Protein AF-A0A9P7RMT8-F1 (afdb_monomer_lite)

Structure (mmCIF, N/CA/C/O backbone):
data_AF-A0A9P7RMT8-F1
#
_entry.id   AF-A0A9P7RMT8-F1
#
loop_
_atom_site.group_PDB
_atom_site.id
_atom_site.type_symbol
_atom_site.label_atom_id
_atom_site.label_alt_id
_atom_site.label_comp_id
_atom_site.label_asym_id
_atom_site.label_entity_id
_atom_site.label_seq_id
_atom_site.pdbx_PDB_ins_code
_atom_site.Cartn_x
_atom_site.Cartn_y
_atom_site.Cartn_z
_atom_site.occupancy
_atom_site.B_iso_or_equiv
_atom_site.auth_seq_id
_atom_site.auth_comp_id
_atom_site.auth_asym_id
_atom_site.auth_atom_id
_atom_site.pdbx_PDB_model_num
ATOM 1 N N . MET A 1 1 ? -9.296 -3.972 8.673 1.00 77.88 1 MET A N 1
ATOM 2 C CA . MET A 1 1 ? -8.853 -2.702 8.059 1.00 77.88 1 MET A CA 1
ATOM 3 C C . MET A 1 1 ? -8.926 -2.867 6.552 1.00 77.88 1 MET A C 1
ATOM 5 O O . MET A 1 1 ? -8.506 -3.908 6.066 1.00 77.88 1 MET A O 1
ATOM 9 N N . VAL A 1 2 ? -9.495 -1.893 5.849 1.00 82.81 2 VAL A N 1
ATOM 10 C CA . VAL A 1 2 ? -9.638 -1.852 4.388 1.00 82.81 2 VAL A CA 1
ATOM 11 C C . VAL A 1 2 ? -8.768 -0.714 3.858 1.00 82.81 2 VAL A C 1
ATOM 13 O O . VAL A 1 2 ? -8.751 0.358 4.462 1.00 82.81 2 VAL A O 1
ATOM 16 N N . PHE A 1 3 ? -8.055 -0.948 2.756 1.00 80.50 3 PHE A N 1
ATOM 17 C CA . PHE A 1 3 ? -7.303 0.082 2.038 1.00 80.50 3 PHE A CA 1
ATOM 18 C C . PHE A 1 3 ? -7.985 0.369 0.704 1.00 80.50 3 PHE A C 1
ATOM 20 O O . PHE A 1 3 ? -8.165 -0.551 -0.093 1.00 80.50 3 PHE A O 1
ATOM 27 N N . ASP A 1 4 ? -8.336 1.628 0.459 1.00 78.88 4 ASP A N 1
ATOM 28 C CA . ASP A 1 4 ? -8.827 2.089 -0.838 1.00 78.88 4 ASP A CA 1
ATOM 29 C C . ASP A 1 4 ? -7.753 2.928 -1.538 1.00 78.88 4 ASP A C 1
ATOM 31 O O . ASP A 1 4 ? -7.313 3.966 -1.032 1.00 78.88 4 ASP A O 1
ATOM 35 N N . ALA A 1 5 ? -7.334 2.443 -2.706 1.00 72.56 5 ALA A N 1
ATOM 36 C CA . ALA A 1 5 ? -6.396 3.104 -3.606 1.00 72.56 5 ALA A CA 1
ATOM 37 C C . ALA A 1 5 ? -6.999 3.429 -4.985 1.00 72.56 5 ALA A C 1
ATOM 39 O O . ALA A 1 5 ? -6.300 3.980 -5.833 1.00 72.56 5 ALA A O 1
ATOM 40 N N . PHE A 1 6 ? -8.274 3.097 -5.210 1.00 69.38 6 PHE A N 1
ATOM 41 C CA . PHE A 1 6 ? -8.994 3.335 -6.463 1.00 69.38 6 PHE A CA 1
ATOM 42 C C . PHE A 1 6 ? -9.806 4.635 -6.426 1.00 69.38 6 PHE A C 1
ATOM 44 O O . PHE A 1 6 ? -10.179 5.147 -7.479 1.00 69.38 6 PHE A O 1
ATOM 51 N N . GLY A 1 7 ? -10.053 5.185 -5.230 1.00 64.88 7 GLY A N 1
ATOM 52 C CA . GLY A 1 7 ? -10.838 6.410 -5.057 1.00 64.88 7 GLY A CA 1
ATOM 53 C C . GLY A 1 7 ? -12.331 6.185 -5.294 1.00 64.88 7 GLY A C 1
ATOM 54 O O . GLY A 1 7 ? -13.033 7.097 -5.733 1.00 64.88 7 GLY A O 1
ATOM 55 N N . ALA A 1 8 ? -12.810 4.961 -5.051 1.00 63.88 8 ALA A N 1
ATOM 56 C CA . ALA A 1 8 ? -14.232 4.658 -5.086 1.00 63.88 8 ALA A CA 1
ATOM 57 C C . ALA A 1 8 ? -14.935 5.262 -3.855 1.00 63.88 8 ALA A C 1
ATOM 59 O O . ALA A 1 8 ? -14.300 5.709 -2.906 1.00 63.88 8 ALA A O 1
ATOM 60 N N . SER A 1 9 ? -16.270 5.324 -3.900 1.00 74.94 9 SER A N 1
ATOM 61 C CA . SER A 1 9 ? -17.098 6.035 -2.914 1.00 74.94 9 SER A CA 1
ATOM 62 C C . SER A 1 9 ? -16.742 5.688 -1.460 1.00 74.94 9 SER A C 1
ATOM 64 O O . SER A 1 9 ? -17.077 4.613 -0.957 1.00 74.94 9 SER A O 1
ATOM 66 N N . GLU A 1 10 ? -16.114 6.650 -0.782 1.00 83.88 10 GLU A N 1
ATOM 67 C CA . GLU A 1 10 ? -15.679 6.575 0.618 1.00 83.88 10 GLU A CA 1
ATOM 68 C C . GLU A 1 10 ? -16.836 6.191 1.554 1.00 83.88 10 GLU A C 1
ATOM 70 O O . GLU A 1 10 ? -16.665 5.406 2.486 1.00 83.88 10 GLU A O 1
ATOM 75 N N . GLU A 1 11 ? -18.039 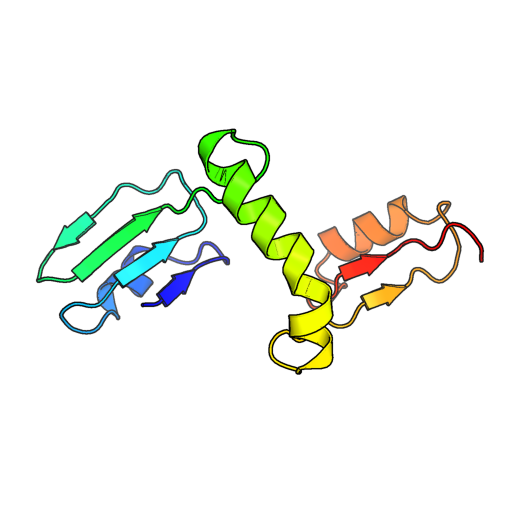6.686 1.247 1.00 86.62 11 GLU A N 1
ATOM 76 C CA . GLU A 1 11 ? -19.276 6.408 1.979 1.00 86.62 11 GLU A CA 1
ATOM 77 C C . GLU A 1 11 ? -19.679 4.934 1.914 1.00 86.62 11 GLU A C 1
ATOM 79 O O . GLU A 1 11 ? -20.017 4.335 2.935 1.00 86.62 11 GLU A O 1
ATOM 84 N N . VAL A 1 12 ? -19.597 4.315 0.733 1.00 86.69 12 VAL A N 1
ATOM 85 C CA . VAL A 1 12 ? -19.910 2.888 0.573 1.00 86.69 12 VAL A CA 1
ATOM 86 C C . VAL A 1 12 ? -18.885 2.045 1.327 1.00 86.69 12 VAL A C 1
ATOM 88 O O . VAL A 1 12 ? -19.259 1.133 2.065 1.00 86.69 12 VAL A O 1
ATOM 91 N N . GLY A 1 13 ? -17.598 2.376 1.193 1.00 87.44 13 GLY A N 1
ATOM 92 C CA . GLY A 1 13 ? -16.529 1.686 1.912 1.00 87.44 13 GLY A CA 1
ATOM 93 C C . GLY A 1 13 ? -16.706 1.767 3.429 1.00 87.44 13 GLY A C 1
ATOM 94 O O . GLY A 1 13 ? -16.551 0.763 4.122 1.00 87.44 13 GLY A O 1
ATOM 95 N N . PHE A 1 14 ? -17.072 2.942 3.948 1.00 90.12 14 PHE A N 1
ATOM 96 C CA . PHE A 1 14 ? -17.299 3.158 5.374 1.00 90.12 14 PHE A CA 1
ATOM 97 C C . PHE A 1 14 ? -18.541 2.424 5.886 1.00 90.12 14 PHE A C 1
ATOM 99 O O . PHE A 1 14 ? -18.496 1.781 6.939 1.00 90.12 14 PHE A O 1
ATOM 106 N N . PHE A 1 15 ? -19.638 2.470 5.126 1.00 89.25 15 PHE A N 1
ATOM 107 C CA . PHE A 1 15 ? -20.876 1.769 5.455 1.00 89.25 15 PHE A CA 1
ATOM 108 C C . PHE A 1 15 ? -20.642 0.261 5.613 1.00 89.25 15 PHE A C 1
ATOM 110 O O . PHE A 1 15 ? -21.080 -0.329 6.603 1.00 89.25 15 PHE A O 1
ATOM 117 N N . LEU A 1 16 ? -19.872 -0.336 4.698 1.00 89.56 16 LEU A N 1
ATOM 118 C CA . LEU A 1 16 ? -19.561 -1.768 4.676 1.00 89.56 16 LEU A CA 1
ATOM 119 C C . LEU A 1 16 ? -18.576 -2.229 5.761 1.00 89.56 16 LEU A C 1
ATOM 121 O O . LEU A 1 16 ? -18.357 -3.433 5.904 1.00 89.56 16 LEU A O 1
ATOM 125 N N . LEU A 1 17 ? -17.971 -1.320 6.532 1.00 92.00 17 LEU A N 1
ATOM 126 C CA . LEU A 1 17 ? -17.102 -1.722 7.636 1.00 92.00 17 LEU A CA 1
ATOM 127 C C . LEU A 1 17 ? -17.887 -2.539 8.670 1.00 92.00 17 LEU A C 1
ATOM 129 O O . LEU A 1 17 ? -19.009 -2.195 9.042 1.00 92.00 17 LEU A O 1
ATOM 133 N N . ALA A 1 18 ? -17.258 -3.588 9.196 1.00 92.56 18 ALA A N 1
ATOM 134 C CA . ALA A 1 18 ? -17.710 -4.212 10.434 1.00 92.56 18 ALA A CA 1
ATOM 135 C C . ALA A 1 18 ? -17.568 -3.231 11.615 1.00 92.56 18 ALA A C 1
ATOM 137 O O . ALA A 1 18 ? -16.860 -2.223 11.519 1.00 92.56 18 ALA A O 1
ATOM 138 N N . GLU A 1 19 ? -18.220 -3.527 12.737 1.00 92.56 19 GLU A N 1
ATOM 139 C CA . GLU A 1 19 ? -18.024 -2.782 13.985 1.00 92.56 19 GLU A CA 1
ATOM 140 C C . GLU A 1 19 ? -16.537 -2.782 14.391 1.00 92.56 19 GLU A C 1
ATOM 142 O O . GLU A 1 19 ? -15.835 -3.782 14.230 1.00 92.56 19 GLU A O 1
ATOM 147 N N . GLY A 1 20 ? -16.020 -1.629 14.830 1.00 93.12 20 GLY A N 1
ATOM 148 C CA . GLY A 1 20 ? -14.583 -1.447 15.090 1.00 93.12 20 GLY A CA 1
ATOM 149 C C . GLY A 1 20 ? -13.703 -1.375 13.830 1.00 93.12 20 GLY A C 1
ATOM 150 O O . GLY A 1 20 ? -12.480 -1.245 13.923 1.00 93.12 20 GLY A O 1
ATOM 151 N N . GLY A 1 21 ? -14.298 -1.478 12.638 1.00 94.50 21 GLY A N 1
ATOM 152 C CA . GLY A 1 21 ? -13.597 -1.483 11.363 1.00 94.50 21 GLY A CA 1
ATOM 153 C C . GLY A 1 21 ? -12.918 -0.154 11.033 1.00 94.50 21 GLY A C 1
ATOM 154 O O . GLY A 1 21 ? -13.295 0.919 11.502 1.00 94.50 21 GLY A O 1
ATOM 155 N N . GLN A 1 22 ? -11.902 -0.227 10.176 1.00 95.19 22 GLN A N 1
ATOM 156 C CA . GLN A 1 22 ? -11.133 0.937 9.741 1.00 95.19 22 GLN A CA 1
ATOM 157 C C . GLN A 1 22 ? -11.014 0.956 8.219 1.00 95.19 22 GLN A C 1
ATOM 159 O O . GLN A 1 22 ? -10.614 -0.057 7.639 1.00 95.19 22 GLN A O 1
ATOM 164 N N . LEU A 1 23 ? -11.317 2.099 7.607 1.00 92.00 23 LEU A N 1
ATOM 165 C CA . LEU A 1 23 ? -11.092 2.408 6.200 1.00 92.00 23 LEU A CA 1
ATOM 166 C C . LEU A 1 23 ? -9.960 3.436 6.083 1.00 92.00 23 LEU A C 1
ATOM 168 O O . LEU A 1 23 ? -10.014 4.521 6.662 1.00 92.00 23 LEU A O 1
ATOM 172 N N . CYS A 1 24 ? -8.930 3.067 5.338 1.00 90.56 24 CYS A N 1
ATOM 173 C CA . CYS A 1 24 ? -7.764 3.881 5.046 1.00 90.56 24 CYS A CA 1
ATOM 174 C C . CYS A 1 24 ? -7.783 4.233 3.555 1.00 90.56 24 CYS A C 1
ATOM 176 O O . CYS A 1 24 ? -7.763 3.330 2.719 1.00 90.56 24 CYS A O 1
ATOM 178 N N . ILE A 1 25 ? -7.836 5.519 3.218 1.00 88.88 25 ILE A N 1
ATOM 179 C CA . ILE A 1 25 ? -7.926 5.992 1.829 1.00 88.88 25 ILE A CA 1
ATOM 180 C C . ILE A 1 25 ? -6.612 6.677 1.452 1.00 88.88 25 ILE A C 1
ATOM 182 O O . ILE A 1 25 ? -6.114 7.520 2.194 1.00 88.88 25 ILE A O 1
ATOM 186 N N . THR A 1 26 ? -6.031 6.344 0.299 1.00 83.44 26 THR A N 1
ATOM 187 C CA . THR A 1 26 ? -4.756 6.947 -0.149 1.00 83.44 26 THR A CA 1
ATOM 188 C C . THR A 1 26 ? -4.904 8.390 -0.649 1.00 83.44 26 THR A C 1
ATOM 190 O O . THR A 1 26 ? -3.917 9.121 -0.754 1.00 83.44 26 THR A O 1
ATOM 193 N N . ASN A 1 27 ? -6.133 8.845 -0.908 1.00 79.38 27 ASN A N 1
ATOM 194 C CA . ASN A 1 27 ? -6.443 10.262 -1.055 1.00 79.38 27 ASN A CA 1
ATOM 195 C C . ASN A 1 27 ? -6.362 10.972 0.311 1.00 79.38 27 ASN A C 1
ATOM 197 O O . ASN A 1 27 ? -7.284 10.941 1.121 1.00 79.38 27 ASN A O 1
ATOM 201 N N . HIS A 1 28 ? -5.251 11.665 0.544 1.00 71.31 28 HIS A N 1
ATOM 202 C CA . HIS A 1 28 ? -4.968 12.385 1.788 1.00 71.31 28 HIS A CA 1
ATOM 203 C C . HIS A 1 28 ? -5.880 13.592 2.076 1.00 71.31 28 HIS A C 1
ATOM 205 O O . HIS A 1 28 ? -5.770 14.182 3.148 1.00 71.31 28 HIS A O 1
ATOM 211 N N . THR A 1 29 ? -6.748 13.989 1.141 1.00 81.81 29 THR A N 1
ATOM 212 C CA . THR A 1 29 ? -7.673 15.122 1.333 1.00 81.81 29 THR A CA 1
ATOM 213 C C . THR A 1 29 ? -8.958 14.739 2.064 1.00 81.81 29 THR A C 1
ATOM 215 O O . THR A 1 29 ? -9.731 15.622 2.442 1.00 81.81 29 THR A O 1
ATOM 218 N N . VAL A 1 30 ? -9.185 13.442 2.295 1.00 84.44 30 VAL A N 1
ATOM 219 C CA . VAL A 1 30 ? -10.375 12.980 3.000 1.00 84.44 30 VAL A CA 1
ATOM 220 C C . VAL A 1 30 ? -10.377 13.433 4.459 1.00 84.44 30 VAL A C 1
ATOM 222 O O . VAL A 1 30 ? -9.353 13.420 5.150 1.00 84.44 30 VAL A O 1
ATOM 225 N N . LYS A 1 31 ? -11.551 13.833 4.948 1.00 86.94 31 LYS A N 1
ATOM 226 C CA . LYS A 1 31 ? -11.729 14.205 6.351 1.00 86.94 31 LYS A CA 1
ATOM 227 C C . LYS A 1 31 ? -11.798 12.952 7.210 1.00 86.94 31 LYS A C 1
ATOM 229 O O . LYS A 1 31 ? -12.538 12.024 6.902 1.00 86.94 31 LYS A O 1
ATOM 234 N N . GLU A 1 32 ? -11.058 12.946 8.315 1.00 91.00 32 GLU A N 1
ATOM 235 C CA . GLU A 1 32 ? -11.173 11.869 9.294 1.00 91.00 32 GLU A CA 1
ATOM 236 C C . GLU A 1 32 ? -12.604 11.811 9.852 1.00 91.00 32 GLU A C 1
ATOM 238 O O . GLU A 1 32 ? -13.170 12.830 10.254 1.00 91.00 32 GLU A O 1
ATOM 243 N N . ARG A 1 33 ? -13.177 10.606 9.893 1.00 92.19 33 ARG A N 1
ATOM 244 C CA . ARG A 1 33 ? -14.508 10.330 10.447 1.00 92.19 33 ARG A CA 1
ATOM 245 C C . ARG A 1 33 ? -14.405 9.189 11.447 1.00 92.19 33 ARG A C 1
ATOM 247 O O . ARG A 1 33 ? -13.742 8.182 11.193 1.00 92.19 33 ARG A O 1
ATOM 254 N N . LYS A 1 34 ? -15.068 9.351 12.590 1.00 94.38 34 LYS A N 1
ATOM 255 C CA . LYS A 1 34 ? -15.253 8.308 13.601 1.00 94.38 34 LYS A CA 1
ATOM 256 C C . LYS A 1 34 ? -16.715 8.285 14.002 1.00 94.38 34 LYS A C 1
ATOM 258 O O . LYS A 1 34 ? -17.225 9.294 14.475 1.00 94.38 34 LYS A O 1
ATOM 263 N N . GLU A 1 35 ? 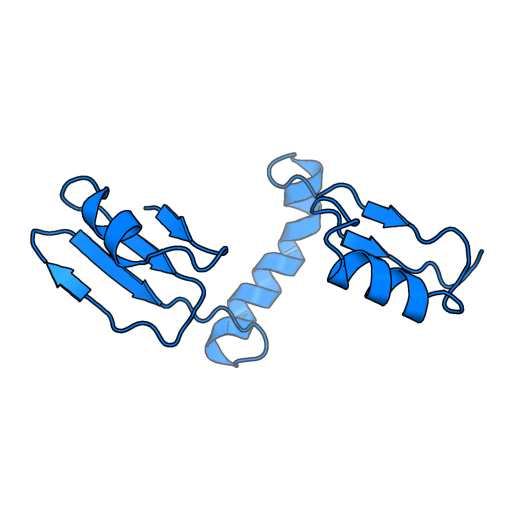-17.365 7.154 13.793 1.00 93.69 35 GLU A N 1
ATOM 264 C CA . GLU A 1 35 ? -18.801 6.985 14.010 1.00 93.69 35 GLU A CA 1
ATOM 265 C C . GLU A 1 35 ? -19.078 5.508 14.272 1.00 93.69 35 GLU A C 1
ATOM 267 O O . GLU A 1 35 ? -18.474 4.660 13.618 1.00 93.69 35 GLU A O 1
ATOM 272 N N . ASP A 1 36 ? -19.919 5.199 15.259 1.00 90.69 36 ASP A N 1
ATOM 273 C CA . ASP A 1 36 ? -20.304 3.826 15.623 1.00 90.69 36 ASP A CA 1
ATOM 274 C C . ASP A 1 36 ? -19.114 2.858 15.778 1.00 90.69 36 ASP A C 1
ATOM 276 O O . ASP A 1 36 ? -19.115 1.723 15.303 1.00 90.69 36 ASP A O 1
ATOM 280 N N . GLY A 1 37 ? -18.026 3.346 16.385 1.00 91.62 37 GLY A N 1
ATOM 281 C CA . GLY A 1 37 ? -16.787 2.583 16.576 1.00 91.62 37 GLY A CA 1
ATOM 282 C C . GLY A 1 37 ? -15.962 2.349 15.301 1.00 91.62 37 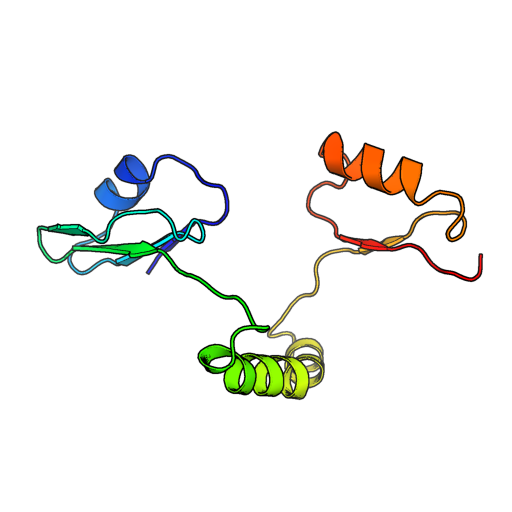GLY A C 1
ATOM 283 O O . GLY A 1 37 ? -14.850 1.829 15.386 1.00 91.62 37 GLY A O 1
ATOM 284 N N . LYS A 1 38 ? -16.450 2.759 14.128 1.00 96.06 38 LYS A N 1
ATOM 285 C CA . LYS A 1 38 ? -15.737 2.706 12.849 1.00 96.06 38 LYS A CA 1
ATOM 286 C C . LYS A 1 38 ? -14.862 3.942 12.664 1.00 96.06 38 LYS A C 1
ATOM 288 O O . LYS A 1 38 ? -15.147 5.015 13.199 1.00 96.06 38 LYS A O 1
ATOM 293 N N . ARG A 1 39 ? -13.802 3.813 11.864 1.00 95.44 39 ARG A N 1
ATOM 294 C CA . ARG A 1 39 ? -12.895 4.923 11.530 1.00 95.44 39 ARG A CA 1
ATOM 295 C C . ARG A 1 39 ? -12.612 5.002 10.036 1.00 95.44 39 ARG A C 1
ATOM 297 O O . ARG A 1 39 ? -12.279 3.998 9.421 1.00 95.44 39 ARG A O 1
ATOM 304 N N . LEU A 1 40 ? -12.645 6.210 9.495 1.00 92.62 40 LEU A N 1
ATOM 305 C CA . LEU A 1 40 ? -12.162 6.556 8.164 1.00 92.62 40 LEU A CA 1
ATOM 306 C C . LEU A 1 40 ? -11.059 7.597 8.299 1.00 92.62 40 LEU A C 1
ATOM 308 O O . LEU A 1 40 ? -11.218 8.560 9.048 1.00 92.62 40 LEU A O 1
ATOM 312 N N . PHE A 1 41 ? -9.946 7.415 7.595 1.00 91.75 41 PHE A N 1
ATOM 313 C CA . PHE A 1 41 ? -8.862 8.393 7.572 1.00 91.75 41 PHE A CA 1
ATOM 314 C C . PHE A 1 41 ? -8.073 8.351 6.261 1.00 91.75 41 PHE A C 1
ATOM 316 O O . PHE A 1 41 ? -7.964 7.308 5.613 1.00 91.75 41 PHE A O 1
ATOM 323 N N . GLY A 1 42 ? -7.496 9.497 5.904 1.00 88.62 42 GLY A N 1
ATOM 324 C CA . GLY A 1 42 ? -6.575 9.619 4.781 1.00 88.62 42 GLY A CA 1
ATOM 325 C C . GLY A 1 42 ? -5.165 9.174 5.155 1.00 88.62 42 GLY A C 1
ATOM 326 O O . GLY A 1 42 ? -4.683 9.455 6.256 1.00 88.62 42 GLY A O 1
ATOM 327 N N . LEU A 1 43 ? -4.485 8.512 4.225 1.00 86.56 43 LEU A N 1
ATOM 328 C CA . LEU A 1 43 ? -3.082 8.139 4.333 1.00 86.56 43 LEU A CA 1
ATOM 329 C C . LEU A 1 43 ? -2.247 8.947 3.347 1.00 86.56 43 LEU A C 1
ATOM 331 O O . LEU A 1 43 ? -2.433 8.871 2.136 1.00 86.56 43 LEU A O 1
ATOM 335 N N . LEU A 1 44 ? -1.259 9.662 3.878 1.00 83.94 44 LEU A N 1
ATOM 336 C CA . LEU A 1 44 ? -0.245 10.352 3.092 1.00 83.94 44 LEU A CA 1
ATOM 337 C C . LEU A 1 44 ? 1.085 9.599 3.197 1.00 83.94 44 LEU A C 1
ATOM 339 O O . LEU A 1 44 ? 1.845 9.816 4.133 1.00 83.94 44 LEU A O 1
ATOM 343 N N . ALA A 1 45 ? 1.392 8.725 2.240 1.00 77.00 45 ALA A N 1
ATOM 344 C CA . ALA A 1 45 ? 2.605 7.897 2.254 1.00 77.00 45 ALA A CA 1
ATOM 345 C C . ALA A 1 45 ? 3.714 8.449 1.332 1.00 77.00 45 ALA A C 1
ATOM 347 O O . ALA A 1 45 ? 4.158 7.789 0.397 1.00 77.00 45 ALA A O 1
ATOM 348 N N . ILE A 1 46 ? 4.164 9.684 1.578 1.00 85.12 46 ILE A N 1
ATOM 349 C CA . ILE A 1 46 ? 5.227 10.331 0.785 1.00 85.12 46 ILE A CA 1
ATOM 350 C C . ILE A 1 46 ? 6.587 10.100 1.448 1.00 85.12 46 ILE A C 1
ATOM 352 O O . ILE A 1 46 ? 6.889 10.732 2.460 1.00 85.12 46 ILE A O 1
ATOM 356 N N . VAL A 1 47 ? 7.425 9.239 0.864 1.00 84.75 47 VAL A N 1
ATOM 357 C CA . VAL A 1 47 ? 8.763 8.887 1.392 1.00 84.75 47 VAL A CA 1
ATOM 358 C C . VAL A 1 47 ? 9.769 10.042 1.351 1.00 84.75 47 VAL A C 1
ATOM 360 O O . VAL A 1 47 ? 10.765 10.024 2.072 1.00 84.75 47 VAL A O 1
ATOM 363 N N . GLN A 1 48 ? 9.510 11.062 0.529 1.00 85.44 48 GLN A N 1
ATOM 364 C CA . GLN A 1 48 ? 10.305 12.286 0.456 1.00 85.44 48 GLN A CA 1
ATOM 365 C C . GLN A 1 48 ? 10.094 13.194 1.676 1.00 85.44 48 GLN A C 1
ATOM 367 O O . GLN A 1 48 ? 10.948 14.036 1.951 1.00 85.44 48 GLN A O 1
ATOM 372 N N . MET A 1 49 ? 8.996 13.033 2.427 1.00 87.56 49 MET A N 1
ATOM 373 C CA . MET A 1 49 ? 8.800 13.805 3.652 1.00 87.56 49 MET A CA 1
ATOM 374 C C . MET A 1 49 ? 9.749 13.307 4.752 1.00 87.56 49 MET A C 1
ATOM 376 O O . MET A 1 49 ? 9.830 12.095 4.971 1.00 87.56 49 MET A O 1
ATOM 380 N N . PRO A 1 50 ? 10.428 14.206 5.495 1.00 90.75 50 PRO A N 1
ATOM 381 C CA . PRO A 1 50 ? 11.402 13.814 6.517 1.00 90.75 50 PRO A CA 1
ATOM 382 C C . PRO A 1 50 ? 10.861 12.807 7.537 1.00 90.75 50 PRO A C 1
ATOM 384 O O . PRO A 1 50 ? 11.565 11.871 7.906 1.00 90.75 50 PRO A O 1
ATOM 387 N N . ILE A 1 51 ? 9.592 12.953 7.928 1.00 90.56 51 ILE A N 1
ATOM 388 C CA . ILE A 1 51 ? 8.916 12.074 8.890 1.00 90.56 51 ILE A CA 1
ATOM 389 C C . ILE A 1 51 ? 8.719 10.634 8.379 1.00 90.56 51 ILE A C 1
ATOM 391 O O . ILE A 1 51 ? 8.721 9.699 9.172 1.00 90.56 51 ILE A O 1
ATOM 395 N N . HIS A 1 52 ? 8.608 10.424 7.064 1.00 88.81 52 HIS A N 1
ATOM 396 C CA . HIS A 1 52 ? 8.418 9.094 6.465 1.00 88.81 52 HIS A CA 1
ATOM 397 C C . HIS A 1 52 ? 9.712 8.486 5.920 1.00 88.81 52 HIS A C 1
ATOM 399 O O . HIS A 1 52 ? 9.765 7.285 5.645 1.00 88.81 52 HIS A O 1
ATOM 405 N N . ARG A 1 53 ? 10.770 9.291 5.772 1.00 89.56 53 ARG A N 1
ATOM 406 C CA . ARG A 1 53 ? 12.050 8.853 5.209 1.00 89.56 53 ARG A CA 1
ATOM 407 C C . ARG A 1 53 ? 12.635 7.619 5.915 1.00 89.56 53 ARG A C 1
ATOM 409 O O . ARG A 1 53 ? 13.071 6.719 5.197 1.00 89.56 53 ARG A O 1
ATOM 416 N N . PRO A 1 54 ? 12.623 7.500 7.261 1.00 92.00 54 PRO A N 1
ATOM 417 C CA . PRO A 1 54 ? 13.117 6.294 7.927 1.00 92.00 54 PRO A CA 1
ATOM 418 C C . PRO A 1 54 ? 12.350 5.031 7.516 1.00 92.00 54 PRO A C 1
ATOM 420 O O . PRO A 1 54 ? 12.967 4.007 7.231 1.00 92.00 54 PRO A O 1
ATOM 423 N N . ALA A 1 55 ? 11.020 5.117 7.413 1.00 88.69 55 ALA A N 1
ATOM 424 C CA . ALA A 1 55 ? 10.183 4.002 6.975 1.00 88.69 55 ALA A CA 1
ATOM 425 C C . ALA A 1 55 ? 10.472 3.621 5.514 1.00 88.69 55 ALA A C 1
ATOM 427 O O . ALA A 1 55 ? 10.634 2.441 5.213 1.00 88.69 55 ALA A O 1
ATOM 428 N N . GLY A 1 56 ? 10.626 4.611 4.625 1.00 89.31 56 GLY A N 1
ATOM 429 C CA . GLY A 1 56 ? 10.998 4.381 3.226 1.00 89.31 56 GLY A CA 1
ATOM 430 C C . GLY A 1 56 ? 12.363 3.700 3.073 1.00 89.31 56 GLY A C 1
ATOM 431 O O . GLY A 1 56 ? 12.493 2.755 2.299 1.00 89.31 56 GLY A O 1
ATOM 432 N N . ILE A 1 57 ? 13.366 4.117 3.855 1.00 91.44 57 ILE A N 1
ATOM 433 C CA . ILE A 1 57 ? 14.690 3.474 3.870 1.00 91.44 57 ILE A CA 1
ATOM 434 C C . ILE A 1 57 ? 14.574 2.014 4.312 1.00 91.44 57 ILE A C 1
ATOM 436 O O . ILE A 1 57 ? 15.138 1.135 3.665 1.00 91.44 57 ILE A O 1
ATOM 440 N N . THR A 1 58 ? 13.849 1.742 5.398 1.00 92.44 58 THR A N 1
ATOM 441 C CA . THR A 1 58 ? 13.649 0.374 5.895 1.00 92.44 58 THR A CA 1
ATOM 442 C C . THR A 1 58 ? 12.908 -0.490 4.880 1.00 92.44 58 THR A C 1
ATOM 444 O O . THR A 1 58 ? 13.305 -1.630 4.661 1.00 92.44 58 THR A O 1
ATOM 447 N N . MET A 1 59 ? 11.875 0.049 4.230 1.00 88.38 59 MET A N 1
ATOM 448 C CA . MET A 1 59 ? 11.127 -0.656 3.191 1.00 88.38 59 MET A CA 1
ATOM 449 C C . MET A 1 59 ? 12.046 -1.081 2.042 1.00 88.38 59 MET A C 1
ATOM 451 O O . MET A 1 59 ? 12.081 -2.259 1.710 1.00 88.38 59 MET A O 1
ATOM 455 N N . ILE A 1 60 ? 12.837 -0.156 1.487 1.00 88.38 60 ILE A N 1
ATOM 456 C CA . ILE A 1 60 ? 13.763 -0.462 0.385 1.00 88.38 60 ILE A CA 1
ATOM 457 C C . ILE A 1 60 ? 14.840 -1.462 0.819 1.00 88.38 60 ILE A C 1
ATOM 459 O O . ILE A 1 60 ? 15.099 -2.417 0.096 1.00 88.38 60 ILE A O 1
ATOM 463 N N . LYS A 1 61 ? 15.415 -1.304 2.020 1.00 93.25 61 LYS A N 1
ATOM 464 C CA . LYS A 1 61 ? 16.439 -2.222 2.552 1.00 93.25 61 LYS A CA 1
ATOM 465 C C . LYS A 1 61 ? 15.968 -3.670 2.684 1.00 93.25 61 LYS A C 1
ATOM 467 O O . LYS A 1 61 ? 16.792 -4.569 2.609 1.00 93.25 61 LYS A O 1
ATOM 472 N N . ASN A 1 62 ? 14.680 -3.891 2.937 1.00 91.56 62 ASN A N 1
ATOM 473 C CA . ASN A 1 62 ? 14.124 -5.234 3.115 1.00 91.56 62 ASN A CA 1
ATOM 474 C C . ASN A 1 62 ? 13.400 -5.747 1.864 1.00 91.56 62 ASN A C 1
ATOM 476 O O . ASN A 1 62 ? 12.938 -6.882 1.867 1.00 91.56 62 ASN A O 1
ATOM 480 N N . LEU A 1 63 ? 13.276 -4.933 0.811 1.00 88.12 63 LEU A N 1
ATOM 481 C CA . LEU A 1 63 ? 12.444 -5.264 -0.342 1.00 88.12 63 LEU A CA 1
ATOM 482 C C . LEU A 1 63 ? 12.944 -6.514 -1.071 1.00 88.12 63 LEU A C 1
ATOM 484 O O . LEU A 1 63 ? 12.133 -7.376 -1.386 1.00 88.12 63 LEU A O 1
ATOM 488 N N . GLU A 1 64 ? 14.255 -6.633 -1.289 1.00 88.31 64 GLU A N 1
ATOM 489 C CA . GLU A 1 64 ? 14.868 -7.805 -1.934 1.00 88.31 64 GLU A CA 1
ATOM 490 C C . GLU A 1 64 ? 14.534 -9.086 -1.170 1.00 88.31 64 GLU A C 1
ATOM 492 O O . GLU A 1 64 ? 13.953 -10.008 -1.732 1.00 88.31 64 GLU A O 1
ATOM 497 N N . LYS A 1 65 ? 14.764 -9.079 0.146 1.00 90.06 65 LYS A N 1
ATOM 498 C CA . LYS A 1 65 ? 14.427 -10.198 1.029 1.00 90.06 65 LYS A CA 1
ATOM 499 C C . LYS A 1 65 ? 12.938 -10.562 0.971 1.00 90.06 65 LYS A C 1
ATOM 501 O O . LYS A 1 65 ? 12.594 -11.733 0.888 1.00 90.06 65 LYS A O 1
ATOM 506 N N . LEU A 1 66 ? 12.044 -9.571 0.991 1.00 87.62 66 LEU A N 1
ATOM 507 C CA . LEU A 1 66 ? 10.597 -9.812 0.913 1.00 87.62 66 LEU A CA 1
ATOM 508 C C . LEU A 1 66 ? 10.172 -10.416 -0.435 1.00 87.62 66 LEU A C 1
ATOM 510 O O . LEU A 1 66 ? 9.188 -11.155 -0.483 1.00 87.62 66 LEU A O 1
ATOM 514 N N . VAL A 1 67 ? 10.885 -10.095 -1.517 1.00 87.44 67 VAL A N 1
ATOM 515 C CA . VAL A 1 67 ? 10.674 -10.698 -2.841 1.00 87.44 67 VAL A CA 1
ATOM 516 C C . VAL A 1 67 ? 11.207 -12.130 -2.869 1.00 87.44 67 VAL A C 1
ATOM 518 O O . VAL A 1 67 ? 10.501 -13.026 -3.322 1.00 87.44 67 VAL A O 1
ATOM 521 N N . GLU A 1 68 ? 12.409 -12.367 -2.340 1.00 87.88 68 GLU A N 1
ATOM 522 C CA . GLU A 1 68 ? 13.017 -13.702 -2.242 1.00 87.88 68 GLU A CA 1
ATOM 523 C C . GLU A 1 68 ? 12.170 -14.667 -1.403 1.00 87.88 68 GLU A C 1
ATOM 525 O O . GLU A 1 68 ? 11.985 -15.824 -1.776 1.00 87.88 68 GLU A O 1
ATOM 530 N N . GLU A 1 69 ? 11.604 -14.185 -0.296 1.00 90.25 69 GLU A N 1
ATOM 531 C CA . GLU A 1 69 ? 10.725 -14.956 0.589 1.00 90.25 69 GLU A CA 1
ATOM 532 C C . GLU A 1 69 ? 9.305 -15.140 0.017 1.00 90.25 69 GLU A C 1
ATOM 534 O O . GLU A 1 69 ? 8.471 -15.801 0.635 1.00 90.25 69 GLU A O 1
ATOM 539 N N . GLY A 1 70 ? 8.998 -14.552 -1.146 1.00 83.81 70 GLY A N 1
ATOM 540 C CA . GLY A 1 70 ? 7.677 -14.624 -1.779 1.00 83.81 70 GLY A CA 1
ATOM 541 C C . GLY A 1 70 ? 6.571 -13.874 -1.026 1.00 83.81 70 GLY A C 1
ATOM 542 O O . GLY A 1 70 ? 5.396 -14.016 -1.357 1.00 83.81 70 GLY A O 1
ATOM 543 N N . VAL A 1 71 ? 6.931 -13.067 -0.023 1.00 84.88 71 VAL A N 1
ATOM 544 C CA . VAL A 1 71 ? 6.006 -12.233 0.762 1.00 84.88 71 VAL A CA 1
ATOM 545 C C . VAL A 1 71 ? 5.488 -11.065 -0.079 1.00 84.88 71 VAL A C 1
ATOM 547 O O . VAL A 1 71 ? 4.337 -10.653 0.063 1.00 84.88 71 VAL A O 1
ATOM 550 N N . SER A 1 72 ? 6.332 -10.537 -0.968 1.00 75.19 72 SER A N 1
ATOM 551 C CA . SER A 1 72 ? 5.979 -9.498 -1.931 1.00 75.19 72 SER A CA 1
ATOM 552 C C . SER A 1 72 ? 6.082 -10.044 -3.350 1.00 75.19 72 SER A C 1
ATOM 554 O O . SER A 1 72 ? 7.161 -10.428 -3.800 1.00 75.19 72 SER A O 1
ATOM 556 N N . ILE A 1 73 ? 4.964 -10.049 -4.074 1.00 70.81 73 ILE A N 1
ATOM 557 C CA . ILE A 1 73 ? 4.945 -10.366 -5.501 1.00 70.81 73 ILE A CA 1
ATOM 558 C C . ILE A 1 73 ? 5.051 -9.039 -6.243 1.00 70.81 73 ILE A C 1
ATOM 560 O O . ILE A 1 73 ? 4.136 -8.218 -6.199 1.00 70.81 73 ILE A O 1
ATOM 564 N N . LEU A 1 74 ? 6.180 -8.806 -6.910 1.00 67.50 74 LEU A N 1
ATOM 565 C CA . LEU A 1 74 ? 6.267 -7.708 -7.866 1.00 67.50 74 LEU A CA 1
ATOM 566 C C . LEU A 1 74 ? 5.302 -8.008 -9.019 1.00 67.50 74 LEU A C 1
ATOM 568 O O . LEU A 1 74 ? 5.350 -9.092 -9.601 1.00 67.50 74 LEU A O 1
ATOM 572 N N . ASP A 1 75 ? 4.423 -7.054 -9.330 1.00 65.88 75 ASP A N 1
ATOM 573 C CA . ASP A 1 75 ? 3.504 -7.171 -10.462 1.00 65.88 75 ASP A CA 1
ATOM 574 C C . ASP A 1 75 ? 4.250 -7.496 -11.760 1.00 65.88 75 ASP A C 1
ATOM 576 O O . ASP A 1 75 ? 5.425 -7.153 -11.933 1.00 65.88 75 ASP A O 1
ATOM 580 N N . ARG A 1 76 ? 3.534 -8.113 -12.710 1.00 63.41 76 ARG A N 1
ATOM 581 C CA . ARG A 1 76 ? 4.054 -8.353 -14.061 1.00 63.41 76 ARG A CA 1
ATOM 582 C C . ARG A 1 76 ? 4.587 -7.036 -14.629 1.00 63.41 76 ARG A C 1
ATOM 584 O O . ARG A 1 76 ? 3.881 -6.030 -14.651 1.00 63.41 76 ARG A O 1
ATOM 591 N N . ILE A 1 77 ? 5.837 -7.050 -15.077 1.00 67.38 77 ILE A N 1
ATOM 592 C CA . ILE A 1 77 ? 6.465 -5.912 -15.745 1.00 67.38 77 ILE A CA 1
ATOM 593 C C . ILE A 1 77 ? 6.205 -6.060 -17.242 1.00 67.38 77 ILE A C 1
ATOM 595 O O . ILE A 1 77 ? 6.494 -7.105 -17.825 1.00 67.38 77 ILE A O 1
ATOM 599 N N . TYR A 1 78 ? 5.665 -5.018 -17.865 1.00 66.88 78 TYR A N 1
ATOM 600 C CA . TYR A 1 78 ? 5.597 -4.906 -19.314 1.00 66.88 78 TYR A CA 1
ATOM 601 C C . TYR A 1 78 ? 6.839 -4.158 -19.804 1.00 66.88 78 TYR A C 1
ATOM 603 O O . TYR A 1 78 ? 6.955 -2.943 -19.626 1.00 66.88 78 TYR A O 1
ATOM 611 N N . GLY A 1 79 ? 7.792 -4.887 -20.382 1.00 67.94 79 GLY A N 1
ATOM 612 C CA . GLY A 1 79 ? 8.954 -4.286 -21.034 1.00 67.94 79 GLY A CA 1
ATOM 613 C C . GLY A 1 79 ? 8.548 -3.663 -22.368 1.00 67.94 79 GLY A C 1
ATOM 614 O O . GLY A 1 79 ? 7.894 -4.318 -23.180 1.00 67.94 79 GLY A O 1
ATOM 615 N N . LEU A 1 80 ? 8.917 -2.403 -22.602 1.00 67.50 80 LEU A N 1
ATOM 616 C CA . LEU A 1 80 ? 8.756 -1.799 -23.922 1.00 67.50 80 LEU A CA 1
ATOM 617 C C . LEU A 1 80 ? 9.697 -2.495 -24.920 1.00 67.50 80 LEU A C 1
ATOM 619 O O . LEU A 1 80 ? 10.874 -2.666 -24.606 1.00 67.50 80 LEU A O 1
ATOM 623 N N . PRO A 1 81 ? 9.208 -2.877 -26.115 1.00 62.81 81 PRO A N 1
ATOM 624 C CA . PRO A 1 81 ? 9.973 -3.679 -27.069 1.00 62.81 81 PRO A CA 1
ATOM 625 C C . PRO A 1 81 ? 11.204 -2.978 -27.662 1.00 62.81 81 PRO A C 1
ATOM 627 O O . PRO A 1 81 ? 12.028 -3.652 -28.268 1.00 62.81 81 PRO A O 1
ATOM 630 N N . VAL A 1 82 ? 11.343 -1.654 -27.520 1.00 59.59 82 VAL A N 1
ATOM 631 C CA . VAL A 1 82 ? 12.508 -0.916 -28.034 1.00 59.59 82 VAL A CA 1
ATOM 632 C C . VAL A 1 82 ? 12.762 0.335 -27.192 1.00 59.59 82 VAL A C 1
ATOM 634 O O . VAL A 1 82 ? 12.003 1.298 -27.296 1.00 59.59 82 VAL A O 1
ATOM 637 N N . GLY A 1 83 ? 13.828 0.315 -26.389 1.00 63.81 83 GLY A N 1
ATOM 638 C CA . GLY A 1 83 ? 14.563 1.502 -25.942 1.00 63.81 83 GLY A CA 1
ATOM 639 C C . GLY A 1 83 ? 13.810 2.593 -25.161 1.00 63.81 83 GLY A C 1
ATOM 640 O O . GLY A 1 83 ? 12.612 2.539 -24.885 1.00 63.81 83 GLY A O 1
ATOM 641 N N . LEU A 1 84 ? 14.534 3.675 -24.862 1.00 71.50 84 LEU A N 1
ATOM 642 C CA . LEU A 1 84 ? 13.962 4.938 -24.364 1.00 71.50 84 LEU A CA 1
ATOM 643 C C . LEU A 1 84 ? 13.125 5.676 -25.428 1.00 71.50 84 LEU A C 1
ATOM 645 O O . LEU A 1 84 ? 12.307 6.532 -25.085 1.00 71.50 84 LEU A O 1
ATOM 649 N N . GLU A 1 85 ? 13.301 5.334 -26.705 1.00 75.00 85 GLU A N 1
ATOM 650 C CA . GLU A 1 85 ? 12.665 5.986 -27.859 1.00 75.00 85 GLU A CA 1
ATOM 651 C C . GLU A 1 85 ? 11.132 5.875 -27.829 1.00 75.00 85 GLU A C 1
ATOM 653 O O . GLU A 1 85 ? 10.428 6.802 -28.230 1.00 75.00 85 GLU A O 1
ATOM 658 N N . ASN A 1 86 ? 10.603 4.796 -27.241 1.00 70.75 86 ASN A N 1
ATOM 659 C CA . ASN A 1 86 ? 9.165 4.530 -27.162 1.00 70.75 86 ASN A CA 1
ATOM 660 C C . ASN A 1 86 ? 8.534 4.912 -25.816 1.00 70.75 86 ASN A C 1
ATOM 662 O O . ASN A 1 86 ? 7.406 4.519 -25.515 1.00 70.75 86 ASN A O 1
ATOM 666 N N . THR A 1 87 ? 9.208 5.730 -25.001 1.00 79.00 87 THR A N 1
ATOM 667 C CA . THR A 1 87 ? 8.656 6.203 -23.716 1.00 79.00 87 THR A CA 1
ATOM 668 C C . THR A 1 87 ? 7.311 6.923 -23.900 1.00 79.00 87 THR A C 1
ATOM 670 O O . THR A 1 87 ? 6.397 6.761 -23.090 1.00 79.00 87 THR A O 1
ATOM 673 N N . ALA A 1 88 ? 7.149 7.682 -24.992 1.00 80.88 88 ALA A N 1
ATOM 674 C CA . ALA A 1 88 ? 5.890 8.354 -25.317 1.00 80.88 88 ALA A CA 1
ATOM 675 C C . ALA A 1 88 ? 4.751 7.361 -25.620 1.00 80.88 88 ALA A C 1
ATOM 677 O O . ALA A 1 88 ? 3.610 7.582 -25.204 1.00 80.88 88 ALA A O 1
ATOM 678 N N . GLU A 1 89 ? 5.057 6.252 -26.296 1.00 77.75 89 GLU A N 1
ATOM 679 C CA . GLU A 1 89 ? 4.101 5.178 -26.573 1.00 77.75 89 GLU A CA 1
ATOM 680 C C . GLU A 1 89 ? 3.731 4.422 -25.293 1.00 77.75 89 GLU A C 1
ATOM 682 O O . GLU A 1 89 ? 2.546 4.237 -25.009 1.00 77.75 89 GLU A O 1
ATOM 687 N N . GLY A 1 90 ? 4.721 4.083 -24.460 1.00 77.38 90 GLY A N 1
ATOM 688 C CA . GLY A 1 90 ? 4.490 3.485 -23.144 1.00 77.38 90 GLY A CA 1
ATOM 689 C C . GLY A 1 90 ? 3.586 4.352 -22.266 1.00 77.38 90 GLY A C 1
ATOM 690 O O . GLY A 1 90 ? 2.624 3.857 -21.675 1.00 77.38 90 GLY A O 1
ATOM 691 N N . LEU A 1 91 ? 3.806 5.671 -22.259 1.00 80.00 91 LEU A N 1
ATOM 692 C CA . LEU A 1 91 ? 2.934 6.615 -21.561 1.00 80.00 91 LEU A CA 1
ATOM 693 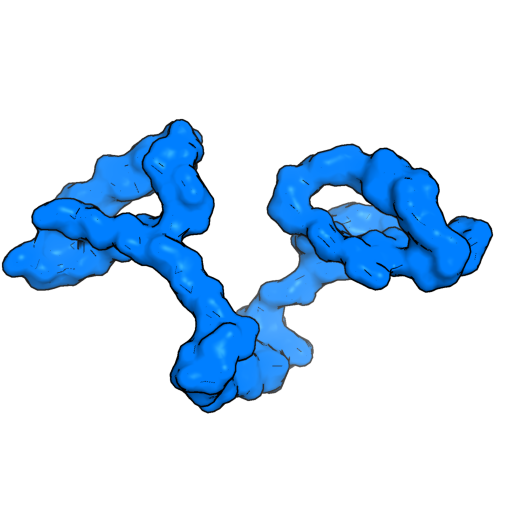C C . LEU A 1 91 ? 1.505 6.614 -22.134 1.00 80.00 91 LEU A C 1
ATOM 695 O O . LEU A 1 91 ? 0.534 6.681 -21.377 1.00 80.00 91 LEU A O 1
ATOM 699 N N . ALA A 1 92 ? 1.350 6.524 -23.457 1.00 81.06 92 ALA A N 1
ATOM 700 C CA . ALA A 1 92 ? 0.040 6.434 -24.099 1.00 81.06 92 ALA A CA 1
ATOM 701 C C . ALA A 1 92 ? -0.692 5.116 -23.774 1.00 81.06 92 ALA A C 1
ATOM 703 O O . ALA A 1 92 ? -1.919 5.126 -23.651 1.00 81.06 92 ALA A O 1
ATOM 704 N N . MET A 1 93 ? 0.027 4.001 -23.598 1.00 75.56 93 MET A N 1
ATOM 705 C CA . MET A 1 93 ? -0.545 2.722 -23.158 1.00 75.56 93 MET A CA 1
ATOM 706 C C . MET A 1 93 ? -1.072 2.793 -21.723 1.00 75.56 93 MET A C 1
ATOM 708 O O . MET A 1 93 ? -2.202 2.366 -21.479 1.00 75.56 93 MET A O 1
ATOM 712 N N . VAL A 1 94 ? -0.300 3.379 -20.799 1.00 78.69 94 VAL A N 1
ATOM 713 C CA . VAL A 1 94 ? -0.722 3.584 -19.401 1.00 78.69 94 VAL A CA 1
ATOM 714 C C . VAL A 1 94 ? -1.982 4.449 -19.342 1.00 78.69 94 VAL A C 1
ATOM 716 O O . VAL A 1 94 ? -2.952 4.073 -18.693 1.00 78.69 94 VAL A O 1
ATOM 719 N N . LYS A 1 95 ? -2.018 5.560 -20.092 1.00 77.50 95 LYS A N 1
ATOM 720 C CA . LYS A 1 95 ? -3.184 6.462 -20.148 1.00 77.50 95 LYS A CA 1
ATOM 721 C C . LYS A 1 95 ? -4.458 5.804 -20.678 1.00 77.50 95 LYS A C 1
ATOM 723 O O . LYS A 1 95 ? -5.547 6.251 -20.346 1.00 77.50 95 LYS A O 1
ATOM 728 N N . LYS A 1 96 ? -4.330 4.788 -21.532 1.00 77.81 96 LYS A N 1
ATOM 729 C CA . LYS A 1 96 ? -5.466 4.049 -22.104 1.00 77.81 96 LYS A CA 1
ATOM 730 C C . LYS A 1 96 ? -5.838 2.808 -21.282 1.00 77.81 96 LYS A C 1
ATOM 732 O O . LYS A 1 96 ? -6.565 1.968 -21.800 1.00 77.81 96 LYS A O 1
ATOM 737 N N . GLU A 1 97 ? -5.284 2.654 -20.073 1.00 67.81 97 GLU A N 1
ATOM 738 C CA . GLU A 1 97 ? -5.435 1.478 -19.193 1.00 67.81 97 GLU A CA 1
ATOM 739 C C . GLU A 1 97 ? -5.019 0.147 -19.846 1.00 67.81 97 GLU A C 1
ATOM 741 O O . GLU A 1 97 ? -5.277 -0.944 -19.338 1.00 67.81 97 GLU A O 1
ATOM 746 N N . LYS A 1 98 ? -4.286 0.214 -20.962 1.00 60.62 98 LYS A N 1
ATOM 747 C CA . LYS A 1 98 ? -3.864 -0.964 -21.733 1.00 60.62 98 LYS A CA 1
ATOM 748 C C . LYS A 1 98 ? -2.693 -1.708 -21.101 1.00 60.62 98 LYS A C 1
ATOM 750 O O . LYS A 1 98 ? -2.322 -2.768 -21.588 1.00 60.62 98 LYS A O 1
ATOM 755 N N . ALA A 1 99 ? -2.126 -1.163 -20.027 1.00 59.62 99 ALA A N 1
ATOM 756 C CA . ALA A 1 99 ? -1.106 -1.833 -19.234 1.00 59.62 99 ALA A CA 1
ATOM 757 C C . ALA A 1 99 ? -1.691 -2.918 -18.308 1.00 59.62 99 ALA A C 1
ATOM 759 O O . ALA A 1 99 ? -0.918 -3.649 -17.706 1.00 59.62 99 ALA A O 1
ATOM 760 N N . ALA A 1 100 ? -3.022 -3.050 -18.181 1.00 63.34 100 ALA A N 1
ATOM 761 C CA . ALA A 1 100 ? -3.675 -4.101 -17.385 1.00 63.34 100 ALA A CA 1
ATOM 762 C C . ALA A 1 100 ? -3.130 -4.235 -15.941 1.00 63.34 100 ALA A C 1
ATOM 764 O O . ALA A 1 100 ? -2.986 -5.338 -15.421 1.00 63.34 100 ALA A O 1
ATOM 765 N N . GLY A 1 101 ? -2.781 -3.108 -15.309 1.00 61.38 101 GLY A N 1
ATOM 76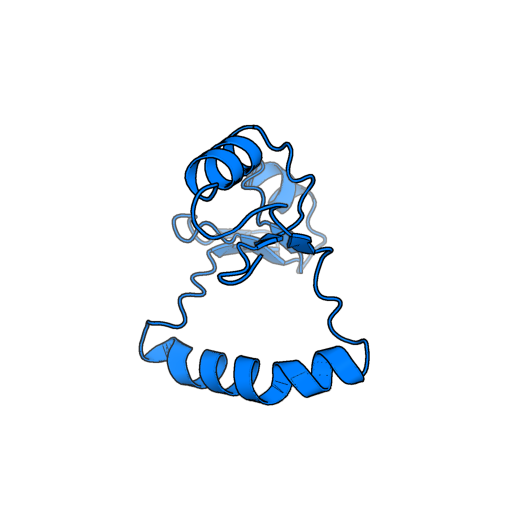6 C CA . GLY A 1 101 ? -2.194 -3.077 -13.962 1.00 61.38 101 GLY A CA 1
ATOM 767 C C . GLY A 1 101 ? -0.693 -3.394 -13.893 1.00 61.38 101 GLY A C 1
ATOM 768 O O . GLY A 1 101 ? -0.122 -3.367 -12.809 1.00 61.38 101 GLY A O 1
ATOM 769 N N . ALA A 1 102 ? -0.033 -3.654 -15.024 1.00 67.81 102 ALA A N 1
ATOM 770 C CA . ALA A 1 102 ? 1.407 -3.869 -15.101 1.00 67.81 102 ALA A CA 1
ATOM 771 C C . ALA A 1 102 ? 2.194 -2.554 -15.017 1.00 67.81 102 ALA A C 1
ATOM 773 O O . ALA A 1 102 ? 1.783 -1.511 -15.537 1.00 67.81 102 ALA A O 1
ATOM 774 N N . LYS A 1 103 ? 3.394 -2.627 -14.437 1.00 72.88 103 LYS A N 1
ATOM 775 C CA . LYS A 1 103 ? 4.386 -1.550 -14.545 1.00 72.88 103 LYS A CA 1
ATOM 776 C C . LYS A 1 103 ? 5.014 -1.590 -15.935 1.00 72.88 103 LYS A C 1
ATOM 778 O O . LYS A 1 103 ? 5.481 -2.644 -16.358 1.00 72.88 103 LYS A O 1
ATOM 783 N N . VAL A 1 104 ? 5.051 -0.453 -16.627 1.00 74.56 104 VAL A N 1
ATOM 784 C CA . VAL A 1 104 ? 5.730 -0.327 -17.925 1.00 74.56 104 VAL A CA 1
ATOM 785 C C . VAL A 1 104 ? 7.180 0.087 -17.689 1.00 74.56 104 VAL A C 1
ATOM 787 O O . VAL A 1 104 ? 7.421 1.104 -17.040 1.00 74.56 104 VAL A O 1
ATOM 790 N N . ASN A 1 105 ? 8.133 -0.691 -18.202 1.00 75.44 105 ASN A N 1
ATOM 791 C CA . ASN A 1 105 ? 9.564 -0.427 -18.061 1.00 75.44 105 ASN A CA 1
ATOM 792 C C . ASN A 1 105 ? 10.216 -0.177 -19.426 1.00 75.44 105 ASN A C 1
ATOM 794 O O . ASN A 1 105 ? 10.007 -0.947 -20.363 1.00 75.44 105 ASN A O 1
ATOM 798 N N . ALA A 1 106 ? 11.023 0.879 -19.526 1.00 75.56 106 ALA A N 1
ATOM 799 C CA . ALA A 1 106 ? 11.842 1.157 -20.700 1.00 75.56 106 ALA A CA 1
ATOM 800 C C . ALA A 1 106 ? 13.262 0.648 -20.438 1.00 75.56 106 ALA A C 1
ATOM 802 O O . ALA A 1 106 ? 13.931 1.121 -19.519 1.00 75.56 106 ALA A O 1
ATOM 803 N N . HIS A 1 107 ? 13.720 -0.315 -21.234 1.00 70.75 107 HIS A N 1
ATOM 804 C CA . HIS A 1 107 ? 15.099 -0.781 -21.166 1.00 70.75 107 HIS A CA 1
ATOM 805 C C . HIS A 1 107 ? 15.973 0.157 -22.013 1.00 70.75 107 HIS A C 1
ATOM 807 O O . HIS A 1 107 ? 15.634 0.393 -23.171 1.00 70.75 107 HIS A O 1
ATOM 813 N N . PRO A 1 108 ? 17.045 0.753 -21.456 1.00 66.62 108 PRO A N 1
ATOM 814 C CA . PRO A 1 108 ? 17.878 1.705 -22.193 1.00 66.62 108 PRO A CA 1
ATOM 815 C C . PRO A 1 108 ? 18.656 1.060 -23.344 1.00 66.62 108 PRO A C 1
ATOM 817 O O . PRO A 1 108 ? 19.010 1.752 -24.293 1.00 66.62 108 PRO A O 1
ATOM 820 N N . GLU A 1 109 ? 18.871 -0.250 -23.279 1.00 63.41 109 GLU A N 1
ATOM 821 C CA . GLU A 1 109 ? 19.525 -1.046 -24.312 1.00 63.41 109 GLU A CA 1
ATOM 822 C C . GLU A 1 109 ? 18.471 -2.009 -24.872 1.00 63.41 109 GLU A C 1
ATOM 824 O O . GLU A 1 109 ? 17.829 -2.730 -24.101 1.00 63.41 109 GLU A O 1
ATOM 829 N N . GLY A 1 110 ? 18.213 -1.919 -26.179 1.00 54.25 110 GLY A N 1
ATOM 830 C CA . GLY A 1 110 ? 17.368 -2.864 -26.915 1.00 54.25 110 GLY A CA 1
ATOM 831 C C . GLY A 1 110 ? 18.138 -4.116 -27.300 1.00 54.25 110 GLY A C 1
ATOM 832 O O . GLY A 1 110 ? 19.362 -3.993 -27.530 1.00 54.25 110 GLY A O 1
#

Radius of gyration: 18.49 Å; chains: 1; bounding box: 40×30×45 Å

Sequence (110 aa):
MVFDAFGASEEVGFFLLAEGGQLCITNHTVKERKEDGKRLFGLLAIVQMPIHRPAGITMIKNLEKLVEEGVSILDRIYGLPVGLENTAEGLAMVKKEKAAGAKVNAHPEG

Organ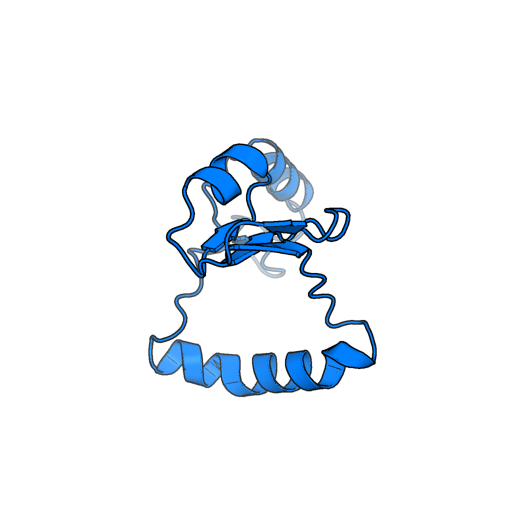ism: NCBI:txid181124

Foldseek 3Di:
DAEDAPPPDPVVVQVPADALEEYEYCPQVDDWDADNNYTYHYDPQDCPDPVNVVVVVVCVVCVVVCVVVVVDDQFDEAEDPDAPVCVVVLVVCVVVCVCVPHHYDGDNHD

pLDDT: mean 80.96, std 10.53, range [54.25, 96.06]

Secondary structure (DSSP, 8-state):
-EEE-S---HHHHHHTPPTT-EEEES-TTSPPEEETTEEEEE----TTSTTTHHHHHHHHHHHHHHHHTTSS-PPPEEE-SSTGGGHHHHHHHHHTTTTTTPEEE--S--